Protein AF-A0A645HGH3-F1 (afdb_monomer_lite)

Foldseek 3Di:
DDDLVVLLVVLVCQCVFFDDLQAGFLAGPPDPQADQDQDDDPVSNVSNVNRQKGAQLNLLVSLQSQCVSVVVDPVSLVVSVVSLCSCVVVCVPLHHNAGAGIFGNDPPGHGDDHSHDDSNVVSSVCSCQCVNVVNDD

pLDDT: mean 97.37, std 2.51, range [78.56, 98.81]

Organism: NCBI:txid1076179

InterPro domains:
  IPR008928 Six-hairpin glycosidase superfamily [SSF48208] (2-137)
  IPR010401 Glycogen debranching enzyme [PTHR10569] (1-130)
  IPR012341 Six-hairpin glycosidase-like superfamily [G3DSA:1.50.10.10] (1-131)
  IPR032790 Glycogen debranching enzyme, C-terminal [PF06202] (1-126)

Secondary structure (DSSP, 8-state):
---HHHHHHHHHHHHHHHEETTEEESS-TTSTT------SSHHHHHHHTTTT-EETTHHHHHHHHHHHHTTT-HHHHHHHHHHHHGGGTGGGSSSTTS--SEE-SSTT--EES-SS-HHHHHHHHHIIIIIIS----

Structure (mmCIF, N/CA/C/O backbone):
data_AF-A0A645HGH3-F1
#
_entry.id   AF-A0A645HGH3-F1
#
loop_
_atom_site.group_PDB
_atom_site.id
_atom_site.type_symbol
_atom_site.label_atom_id
_atom_site.label_alt_id
_atom_site.label_comp_id
_atom_site.label_asym_id
_atom_site.label_entity_id
_atom_site.label_seq_id
_atom_site.pdbx_PDB_ins_code
_atom_site.Cartn_x
_atom_site.Cartn_y
_atom_site.Cartn_z
_atom_site.occupancy
_atom_site.B_iso_or_equiv
_atom_site.auth_seq_id
_atom_site.auth_comp_id
_atom_site.auth_asym_id
_atom_site.auth_atom_id
_atom_site.pdbx_PDB_model_num
ATOM 1 N N . MET A 1 1 ? 3.531 -1.937 23.672 1.00 82.00 1 MET A N 1
ATOM 2 C CA . MET A 1 1 ? 2.576 -1.372 22.693 1.00 82.00 1 MET A CA 1
ATOM 3 C C . MET A 1 1 ? 2.687 0.145 22.700 1.00 82.00 1 MET A C 1
ATOM 5 O O . MET A 1 1 ? 3.167 0.687 23.692 1.00 82.00 1 MET A O 1
ATOM 9 N N . LEU A 1 2 ? 2.332 0.796 21.590 1.00 94.50 2 LEU A N 1
ATOM 10 C CA . LEU A 1 2 ? 2.339 2.257 21.442 1.00 94.50 2 LEU A CA 1
ATOM 11 C C . LEU A 1 2 ? 1.124 2.876 22.157 1.00 94.50 2 LEU A C 1
ATOM 13 O O . LEU A 1 2 ? 0.177 2.162 22.481 1.00 94.50 2 LEU A O 1
ATOM 17 N N . SER A 1 3 ? 1.162 4.183 22.439 1.00 97.69 3 SER A N 1
ATOM 18 C CA . SER A 1 3 ? -0.033 4.887 22.926 1.00 97.69 3 SER A CA 1
ATOM 19 C C . SER A 1 3 ? -1.005 5.125 21.765 1.00 97.69 3 SER A C 1
ATOM 21 O O . SER A 1 3 ? -0.532 5.256 20.632 1.00 97.69 3 SER A O 1
ATOM 23 N N . PRO A 1 4 ? -2.324 5.217 22.010 1.00 96.94 4 PRO A N 1
ATOM 24 C CA . PRO A 1 4 ? -3.304 5.468 20.951 1.00 96.94 4 PRO A CA 1
ATOM 25 C C . PRO A 1 4 ? -2.968 6.693 20.091 1.00 96.94 4 PRO A C 1
ATOM 27 O O . PRO A 1 4 ? -3.079 6.646 18.872 1.00 96.94 4 PRO A O 1
ATOM 30 N N . GLU A 1 5 ? -2.455 7.763 20.701 1.00 97.75 5 GLU A N 1
ATOM 31 C CA . GLU A 1 5 ? -2.057 8.982 19.987 1.00 97.75 5 GLU A CA 1
ATOM 32 C C . GLU A 1 5 ? -0.902 8.720 19.014 1.00 97.75 5 GLU A C 1
ATOM 34 O O . GLU A 1 5 ? -0.891 9.249 17.905 1.00 97.75 5 GLU A O 1
ATOM 39 N N . LYS A 1 6 ? 0.067 7.884 19.412 1.00 98.25 6 LYS A N 1
ATOM 40 C CA . LYS A 1 6 ? 1.186 7.490 18.546 1.00 98.25 6 LYS A CA 1
ATOM 41 C C . LYS A 1 6 ? 0.743 6.535 17.445 1.00 98.25 6 LYS A C 1
ATOM 43 O O . LYS A 1 6 ? 1.256 6.645 16.340 1.00 98.25 6 LYS A O 1
ATOM 48 N N . GLU A 1 7 ? -0.169 5.607 17.737 1.00 98.00 7 GLU A N 1
ATOM 49 C CA . GLU A 1 7 ? -0.732 4.709 16.722 1.00 98.00 7 GLU A CA 1
ATOM 50 C C . GLU A 1 7 ? -1.437 5.512 15.625 1.00 98.00 7 GLU A C 1
ATOM 52 O O . GLU A 1 7 ? -1.098 5.351 14.454 1.00 98.00 7 GLU A O 1
ATOM 57 N N . ASN A 1 8 ? -2.323 6.435 16.011 1.00 98.00 8 ASN A N 1
ATOM 58 C CA . ASN A 1 8 ? -3.046 7.301 15.078 1.00 98.00 8 ASN A CA 1
ATOM 59 C C . ASN A 1 8 ? -2.080 8.149 14.242 1.00 98.00 8 ASN A C 1
ATOM 61 O O . ASN A 1 8 ? -2.097 8.069 13.021 1.00 98.00 8 ASN A O 1
ATOM 65 N N . ALA A 1 9 ? -1.153 8.866 14.889 1.00 98.50 9 ALA A N 1
ATOM 66 C CA . ALA A 1 9 ? -0.214 9.740 14.184 1.00 98.50 9 ALA A CA 1
ATOM 67 C C . ALA A 1 9 ? 0.672 8.996 13.166 1.00 98.50 9 ALA A C 1
ATOM 69 O O . ALA A 1 9 ? 1.035 9.557 12.133 1.00 98.50 9 ALA A O 1
ATOM 70 N N . ILE A 1 10 ? 1.041 7.742 13.450 1.00 98.50 10 ILE A N 1
ATOM 71 C CA . ILE A 1 10 ? 1.812 6.916 12.513 1.00 98.50 10 ILE A CA 1
ATOM 72 C C . ILE A 1 10 ? 0.943 6.504 11.327 1.00 98.50 10 ILE A C 1
ATOM 74 O O . ILE A 1 10 ? 1.383 6.646 10.189 1.00 98.50 10 ILE A O 1
ATOM 78 N N . VAL A 1 11 ? -0.269 6.003 11.577 1.00 98.62 11 VAL A N 1
ATOM 79 C CA . VAL A 1 11 ? -1.177 5.556 10.511 1.00 98.62 11 VAL A CA 1
ATOM 80 C C . VAL A 1 11 ? -1.552 6.715 9.589 1.00 98.62 11 VAL A C 1
ATOM 82 O O . VAL A 1 11 ? -1.443 6.557 8.376 1.00 98.62 11 VAL A O 1
ATOM 85 N N . ASP A 1 12 ? -1.872 7.886 10.142 1.00 98.50 12 ASP A N 1
ATOM 86 C CA . ASP A 1 12 ? -2.201 9.091 9.370 1.00 98.50 12 ASP A CA 1
ATOM 87 C C . ASP A 1 12 ? -1.038 9.506 8.457 1.00 98.50 12 ASP A C 1
ATOM 89 O O . ASP A 1 12 ? -1.228 9.909 7.305 1.00 98.50 12 ASP A O 1
ATOM 93 N N . ARG A 1 13 ? 0.204 9.378 8.946 1.00 98.38 13 ARG A N 1
ATOM 94 C CA . ARG A 1 13 ? 1.389 9.700 8.147 1.00 98.38 13 ARG A CA 1
ATOM 95 C C . ARG A 1 13 ? 1.645 8.667 7.055 1.00 98.38 13 ARG A C 1
ATOM 97 O O . ARG A 1 13 ? 2.019 9.049 5.951 1.00 98.38 13 ARG A O 1
ATOM 104 N N . VAL A 1 14 ? 1.438 7.381 7.340 1.00 98.69 14 VAL A N 1
ATOM 105 C CA . VAL A 1 14 ? 1.539 6.314 6.331 1.00 98.69 14 VAL A CA 1
ATOM 106 C C . VAL A 1 14 ? 0.494 6.515 5.236 1.00 98.69 14 VAL A C 1
ATOM 108 O O . VAL A 1 14 ? 0.836 6.425 4.059 1.00 98.69 14 VAL A O 1
ATOM 111 N N . GLU A 1 15 ? -0.744 6.839 5.609 1.00 98.56 15 GLU A N 1
ATOM 112 C CA . GLU A 1 15 ? -1.804 7.164 4.657 1.00 98.56 15 GLU A CA 1
ATOM 113 C C . GLU A 1 15 ? -1.406 8.353 3.775 1.00 98.56 15 GLU A C 1
ATOM 115 O O . GLU A 1 15 ? -1.442 8.259 2.552 1.00 98.56 15 GLU A O 1
ATOM 120 N N . THR A 1 16 ? -0.963 9.449 4.390 1.00 98.25 16 THR A N 1
ATOM 121 C CA . THR A 1 16 ? -0.645 10.690 3.670 1.00 98.25 16 THR A CA 1
ATOM 122 C C . THR A 1 16 ? 0.553 10.534 2.729 1.00 98.25 16 THR A C 1
ATOM 124 O O . THR A 1 16 ? 0.524 11.015 1.596 1.00 98.25 16 THR A O 1
ATOM 127 N N . ASP A 1 17 ? 1.621 9.878 3.182 1.00 98.25 17 ASP A N 1
ATOM 128 C CA . ASP A 1 17 ? 2.901 9.884 2.467 1.00 98.25 17 ASP A CA 1
ATOM 129 C C . ASP A 1 17 ? 3.071 8.687 1.529 1.00 98.25 17 ASP A C 1
ATOM 131 O O . ASP A 1 17 ? 3.717 8.784 0.477 1.00 98.25 17 ASP A O 1
ATOM 135 N N . LEU A 1 18 ? 2.566 7.523 1.940 1.00 98.75 18 LEU A N 1
ATOM 136 C CA . LEU A 1 18 ? 2.948 6.246 1.344 1.00 98.75 18 LEU A CA 1
ATOM 137 C C . LEU A 1 18 ? 1.806 5.589 0.584 1.00 98.75 18 LEU A C 1
ATOM 139 O O . LEU A 1 18 ? 2.092 4.850 -0.357 1.00 98.75 18 LEU A O 1
ATOM 143 N N . LEU A 1 19 ? 0.548 5.845 0.943 1.00 98.69 19 LEU A N 1
ATOM 144 C CA . LEU A 1 19 ? -0.580 5.171 0.314 1.00 98.69 19 LEU A CA 1
ATOM 145 C C . LEU A 1 19 ? -0.689 5.505 -1.181 1.00 98.69 19 LEU A C 1
ATOM 147 O O . LEU A 1 19 ? -0.465 6.631 -1.643 1.00 98.69 19 LEU A O 1
ATOM 151 N N . THR A 1 20 ? -1.016 4.468 -1.943 1.00 98.50 20 THR A N 1
ATOM 152 C CA . THR A 1 20 ? -1.332 4.486 -3.372 1.00 98.50 20 THR A CA 1
ATOM 153 C C . THR A 1 20 ? -2.525 3.557 -3.621 1.00 98.50 20 THR A C 1
ATOM 155 O O . THR A 1 20 ? -2.852 2.766 -2.732 1.00 98.50 20 THR A O 1
ATOM 158 N N . PRO A 1 21 ? -3.138 3.578 -4.819 1.00 97.56 21 PRO A N 1
ATOM 159 C CA . PRO A 1 21 ? -4.240 2.670 -5.140 1.00 97.56 21 PRO A CA 1
ATOM 160 C C . PRO A 1 21 ? -3.903 1.175 -5.006 1.00 97.56 21 PRO A C 1
ATOM 162 O O . PRO A 1 21 ? -4.785 0.391 -4.687 1.00 97.56 21 PRO A O 1
ATOM 165 N N . PHE A 1 22 ? -2.637 0.776 -5.198 1.00 97.94 22 PHE A N 1
ATOM 166 C CA . PHE A 1 22 ? -2.234 -0.640 -5.245 1.00 97.94 22 PHE A CA 1
ATOM 167 C C . PHE A 1 22 ? -1.300 -1.071 -4.108 1.00 97.94 22 PHE A C 1
ATOM 169 O O . PHE A 1 22 ? -0.703 -2.144 -4.171 1.00 97.94 22 PHE A O 1
ATOM 176 N N . GLY A 1 23 ? -1.126 -0.256 -3.067 1.00 98.31 23 GLY A N 1
ATOM 177 C CA . GLY A 1 23 ? -0.216 -0.582 -1.969 1.00 98.31 23 GLY A CA 1
ATOM 178 C C . GLY A 1 23 ? 0.417 0.635 -1.308 1.00 98.31 23 GLY A C 1
ATOM 179 O O . GLY A 1 23 ? 0.034 1.780 -1.558 1.00 98.31 23 GLY A O 1
ATOM 180 N N . LEU A 1 24 ? 1.451 0.388 -0.503 1.00 98.81 24 LEU A N 1
ATOM 181 C CA . LEU A 1 24 ? 2.273 1.447 0.083 1.00 98.81 24 LEU A CA 1
ATOM 182 C C . LEU A 1 24 ? 3.588 1.612 -0.679 1.00 98.81 24 LEU A C 1
ATOM 184 O O . LEU A 1 24 ? 4.264 0.624 -0.977 1.00 98.81 24 LEU A O 1
ATOM 188 N N . ARG A 1 25 ? 3.994 2.862 -0.923 1.00 98.81 25 ARG A N 1
ATOM 189 C CA . ARG A 1 25 ? 5.367 3.203 -1.311 1.00 98.81 25 ARG A CA 1
ATOM 190 C C . ARG A 1 25 ? 6.328 2.747 -0.226 1.00 98.81 25 ARG A C 1
ATOM 192 O O . ARG A 1 25 ? 6.091 2.941 0.963 1.00 98.81 25 ARG A O 1
ATOM 199 N N . THR A 1 26 ? 7.465 2.224 -0.654 1.00 98.56 26 THR A N 1
ATOM 200 C CA . THR A 1 26 ? 8.566 1.851 0.247 1.00 98.56 26 THR A CA 1
ATOM 201 C C . THR A 1 26 ? 9.326 3.047 0.813 1.00 98.56 26 THR A C 1
ATOM 203 O O . THR A 1 26 ? 10.019 2.908 1.817 1.00 98.56 26 THR A O 1
ATOM 206 N N . LEU A 1 27 ? 9.181 4.226 0.202 1.00 98.56 27 LEU A N 1
ATOM 207 C CA . LEU A 1 27 ? 9.809 5.467 0.643 1.00 98.56 27 LEU A CA 1
ATOM 208 C C . LEU A 1 27 ? 8.924 6.668 0.285 1.00 98.56 27 LEU A C 1
ATOM 210 O O . LEU A 1 27 ? 8.311 6.691 -0.783 1.00 98.56 27 LEU A O 1
ATOM 214 N N . SER A 1 28 ? 8.878 7.668 1.169 1.00 98.19 28 SER A N 1
ATOM 215 C CA . SER A 1 28 ? 8.132 8.910 0.933 1.00 98.19 28 SER A CA 1
ATOM 216 C C . SER A 1 28 ? 8.719 9.703 -0.237 1.00 98.19 28 SER A C 1
ATOM 218 O O . SER A 1 28 ? 9.940 9.763 -0.404 1.00 98.19 28 SER A O 1
ATOM 220 N N . LYS A 1 29 ? 7.842 10.363 -1.005 1.00 97.50 29 LYS A N 1
ATOM 221 C CA . LYS A 1 29 ? 8.223 11.241 -2.124 1.00 97.50 29 LYS A CA 1
ATOM 222 C C . LYS A 1 29 ? 9.083 12.428 -1.696 1.00 97.50 29 LYS A C 1
ATOM 224 O O . LYS A 1 29 ? 9.854 12.939 -2.501 1.00 97.50 29 LYS A O 1
ATOM 229 N N . ASP A 1 30 ? 8.975 12.835 -0.435 1.00 97.31 30 ASP A N 1
ATOM 230 C CA . ASP A 1 30 ? 9.739 13.954 0.120 1.00 97.31 30 ASP A CA 1
ATOM 231 C C . ASP A 1 30 ? 11.216 13.590 0.361 1.00 97.31 30 ASP A C 1
ATOM 233 O O . ASP A 1 30 ? 12.054 14.462 0.602 1.00 97.31 30 ASP A O 1
ATOM 237 N N . HIS A 1 31 ? 11.565 12.300 0.314 1.00 98.25 31 HIS A N 1
ATOM 238 C CA . HIS A 1 31 ? 12.928 11.846 0.547 1.00 98.25 31 H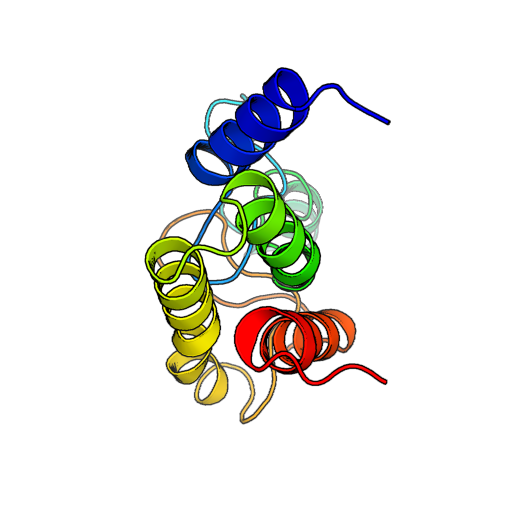IS A CA 1
ATOM 239 C C . HIS A 1 31 ? 13.788 11.963 -0.719 1.00 98.25 31 HIS A C 1
ATOM 241 O O . HIS A 1 31 ? 13.413 11.499 -1.791 1.00 98.25 31 HIS A O 1
ATOM 247 N N . PHE A 1 32 ? 15.011 12.489 -0.592 1.00 97.75 32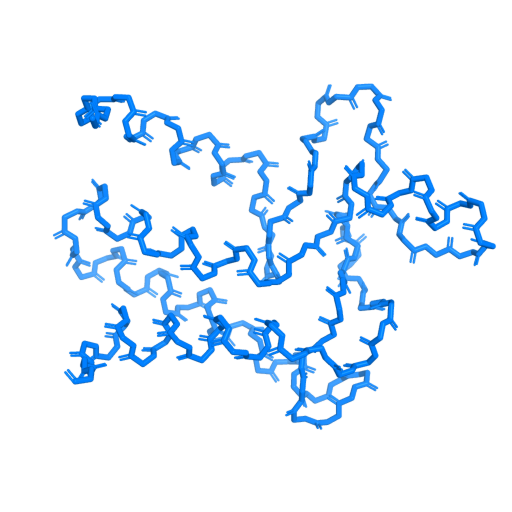 PHE A N 1
ATOM 248 C CA . PHE A 1 32 ? 15.910 12.728 -1.736 1.00 97.75 32 PHE A CA 1
ATOM 249 C C . PHE A 1 32 ? 16.320 11.459 -2.510 1.00 97.75 32 PHE A C 1
ATOM 251 O O . PHE A 1 32 ? 16.726 11.539 -3.668 1.00 97.75 32 PHE A O 1
ATOM 258 N N . LEU A 1 33 ? 16.232 10.289 -1.870 1.00 97.75 33 LEU A N 1
ATOM 259 C CA . LEU A 1 33 ? 16.481 8.986 -2.502 1.00 97.75 33 LEU A CA 1
ATOM 260 C C . LEU A 1 33 ? 15.248 8.378 -3.181 1.00 97.75 33 LEU A C 1
ATOM 262 O O . LEU A 1 33 ? 15.361 7.274 -3.702 1.00 97.75 33 LEU A O 1
ATOM 266 N N . TYR A 1 34 ? 14.101 9.060 -3.192 1.00 98.56 34 TYR A N 1
ATOM 267 C CA . TYR A 1 34 ? 12.885 8.538 -3.804 1.00 98.56 34 TYR A CA 1
ATOM 268 C C . TYR A 1 34 ? 13.067 8.213 -5.298 1.00 98.56 34 TYR A C 1
ATOM 270 O O . TYR A 1 34 ? 13.628 8.991 -6.077 1.00 98.56 34 TYR A O 1
ATOM 278 N N . LYS A 1 35 ? 12.571 7.037 -5.687 1.00 98.12 35 LYS A N 1
ATOM 279 C CA . LYS A 1 35 ? 12.543 6.453 -7.029 1.00 98.12 35 LYS A CA 1
ATOM 280 C C . LYS A 1 35 ? 11.156 5.853 -7.258 1.00 98.12 35 LYS A C 1
ATOM 282 O O . LYS A 1 35 ? 10.903 4.700 -6.921 1.00 98.12 35 LYS A O 1
ATOM 287 N N . GLY A 1 36 ? 10.253 6.653 -7.818 1.00 97.00 36 GLY A N 1
ATOM 288 C CA . GLY A 1 36 ? 8.858 6.266 -8.040 1.00 97.00 36 GLY A CA 1
ATOM 289 C C . GLY A 1 36 ? 8.594 5.407 -9.276 1.00 97.00 36 GLY A C 1
ATOM 290 O O . GLY A 1 36 ? 7.436 5.114 -9.542 1.00 97.00 36 GLY A O 1
ATOM 291 N N . GLN A 1 37 ? 9.623 5.029 -10.034 1.00 97.38 37 GLN A N 1
ATOM 292 C CA . GLN A 1 37 ? 9.498 4.292 -11.293 1.00 97.38 37 GLN A CA 1
ATOM 293 C C . GLN A 1 37 ? 10.349 3.018 -11.236 1.00 97.38 37 GLN A C 1
ATOM 295 O O . GLN A 1 37 ? 11.565 3.091 -11.035 1.00 97.38 37 GLN A O 1
ATOM 300 N N . TYR A 1 38 ? 9.719 1.862 -11.424 1.00 97.12 38 TYR A N 1
ATOM 301 C CA . TYR A 1 38 ? 10.325 0.535 -11.451 1.00 97.12 38 TYR A CA 1
ATOM 302 C C . TYR A 1 38 ? 10.342 -0.000 -12.893 1.00 97.12 38 TYR A C 1
ATOM 304 O O . TYR A 1 38 ? 9.599 -0.899 -13.278 1.00 97.12 38 TYR A O 1
ATOM 312 N N . HIS A 1 39 ? 11.221 0.546 -13.733 1.00 93.69 39 HIS A N 1
ATOM 313 C CA . HIS A 1 39 ? 11.372 0.096 -15.119 1.00 93.69 39 HIS A CA 1
ATOM 314 C C . HIS A 1 39 ? 12.813 0.263 -15.622 1.00 93.69 39 HIS A C 1
ATOM 316 O O . HIS A 1 39 ? 13.674 0.819 -14.943 1.00 93.69 39 HIS A O 1
ATOM 322 N N . GLY A 1 40 ? 13.084 -0.195 -16.847 1.00 93.94 40 GLY A N 1
ATOM 323 C CA . GLY A 1 40 ? 14.407 -0.090 -17.469 1.00 93.94 40 GLY A CA 1
ATOM 324 C C . GLY A 1 40 ? 15.303 -1.286 -17.156 1.00 93.94 40 GLY A C 1
ATOM 325 O O . GLY A 1 40 ? 14.831 -2.422 -17.134 1.00 93.94 40 GLY A O 1
ATOM 326 N N . ASP A 1 41 ? 16.599 -1.042 -16.971 1.00 96.19 41 ASP A N 1
ATOM 327 C CA . ASP A 1 41 ? 17.597 -2.086 -16.718 1.00 96.19 41 ASP A CA 1
ATOM 328 C C . ASP A 1 41 ? 17.581 -2.608 -15.269 1.00 96.19 41 ASP A C 1
ATOM 330 O O . ASP A 1 41 ? 16.846 -2.122 -14.409 1.00 96.19 41 ASP A O 1
ATOM 334 N N . ALA A 1 42 ? 18.374 -3.652 -15.004 1.00 95.75 42 ALA A N 1
ATOM 335 C CA . ALA A 1 42 ? 18.445 -4.272 -13.682 1.00 95.75 42 ALA A CA 1
ATOM 336 C C . ALA A 1 42 ? 18.898 -3.281 -12.600 1.00 95.75 42 ALA A C 1
ATOM 338 O O . ALA A 1 42 ? 18.279 -3.211 -11.548 1.00 95.75 42 ALA A O 1
ATOM 339 N N . LEU A 1 43 ? 19.917 -2.462 -12.880 1.00 96.81 43 LEU A N 1
ATOM 340 C CA . LEU A 1 43 ? 20.459 -1.515 -11.906 1.00 96.81 43 LEU A CA 1
ATOM 341 C C . LEU A 1 43 ? 19.422 -0.460 -11.497 1.00 96.81 43 LEU A C 1
ATOM 343 O O . LEU A 1 43 ? 19.292 -0.133 -10.316 1.00 96.81 43 LEU A O 1
ATOM 347 N N . THR A 1 44 ? 18.675 0.064 -12.467 1.00 95.56 44 THR A N 1
ATOM 348 C CA . THR A 1 44 ? 17.623 1.061 -12.244 1.00 95.56 44 THR A CA 1
ATOM 349 C C . THR A 1 44 ? 16.505 0.474 -11.391 1.00 95.56 44 THR A C 1
ATOM 351 O O . THR A 1 44 ? 16.107 1.078 -10.393 1.00 95.56 44 THR A O 1
ATOM 354 N N . ARG A 1 45 ? 16.052 -0.738 -11.734 1.00 96.69 45 ARG A N 1
ATOM 355 C CA . ARG A 1 45 ? 15.015 -1.459 -10.989 1.00 96.69 45 ARG A CA 1
ATOM 356 C C . ARG A 1 45 ? 15.456 -1.802 -9.570 1.00 96.69 45 ARG A C 1
ATOM 358 O O . ARG A 1 45 ? 14.728 -1.496 -8.630 1.00 96.69 45 ARG A O 1
ATOM 365 N N . ASP A 1 46 ? 16.657 -2.345 -9.397 1.00 96.75 46 ASP A N 1
ATOM 366 C CA . ASP A 1 46 ? 17.211 -2.696 -8.084 1.00 96.75 46 ASP A CA 1
ATOM 367 C C . ASP A 1 46 ? 17.343 -1.460 -7.186 1.00 96.75 46 ASP A C 1
ATOM 369 O O . ASP A 1 46 ? 17.016 -1.501 -6.000 1.00 96.75 46 ASP A O 1
ATOM 373 N N . THR A 1 47 ? 17.746 -0.323 -7.760 1.00 96.38 47 THR A N 1
ATOM 374 C CA . THR A 1 47 ? 17.832 0.946 -7.026 1.00 96.38 47 THR A CA 1
ATOM 375 C C . THR A 1 47 ? 16.455 1.435 -6.571 1.00 96.38 47 THR A C 1
ATOM 377 O O . THR A 1 47 ? 16.339 1.996 -5.481 1.00 96.38 47 THR A O 1
ATOM 380 N N . ALA A 1 48 ? 15.407 1.232 -7.374 1.00 97.69 48 ALA A N 1
ATOM 381 C CA . ALA A 1 48 ? 14.045 1.655 -7.052 1.00 97.69 48 ALA A CA 1
ATOM 382 C C . ALA A 1 48 ? 13.291 0.688 -6.122 1.00 97.69 48 ALA A C 1
ATOM 384 O O . ALA A 1 48 ? 12.358 1.114 -5.436 1.00 97.69 48 ALA A O 1
ATOM 385 N N . TYR A 1 49 ? 13.693 -0.586 -6.073 1.00 97.88 49 TYR A N 1
ATOM 386 C CA . TYR A 1 49 ? 12.931 -1.713 -5.513 1.00 97.88 49 TYR A CA 1
ATOM 387 C C . TYR A 1 49 ? 12.384 -1.492 -4.092 1.00 97.88 49 TYR A C 1
ATOM 389 O O . TYR A 1 49 ? 11.265 -1.899 -3.771 1.00 97.88 49 TYR A O 1
ATOM 397 N N . HIS A 1 50 ? 13.153 -0.778 -3.265 1.00 98.19 50 HIS A N 1
ATOM 398 C CA . HIS A 1 50 ? 12.771 -0.380 -1.905 1.00 98.19 50 HIS A CA 1
ATOM 399 C C . HIS A 1 50 ? 12.950 1.120 -1.629 1.00 98.19 50 HIS A C 1
ATOM 401 O O . HIS A 1 50 ? 13.000 1.534 -0.475 1.00 98.19 50 HIS A O 1
ATOM 407 N N . ASN A 1 51 ? 13.059 1.942 -2.674 1.00 98.38 51 ASN A N 1
ATOM 408 C CA . ASN A 1 51 ? 13.257 3.388 -2.552 1.00 98.38 51 ASN A CA 1
ATOM 409 C C . ASN A 1 51 ? 12.115 4.193 -3.180 1.00 98.38 51 ASN A C 1
ATOM 411 O O . ASN A 1 51 ? 12.329 5.319 -3.600 1.00 98.38 51 ASN A O 1
ATOM 415 N N . GLY A 1 52 ? 10.898 3.660 -3.253 1.00 98.00 52 GLY A N 1
ATOM 416 C CA . GLY A 1 52 ? 9.741 4.394 -3.783 1.00 98.00 52 GLY A CA 1
ATOM 417 C C . GLY A 1 52 ? 8.739 3.523 -4.527 1.00 98.00 52 GLY A C 1
ATOM 418 O O . GLY A 1 52 ? 7.567 3.882 -4.599 1.00 98.00 52 GLY A O 1
ATOM 419 N N . THR A 1 53 ? 9.179 2.351 -4.985 1.00 98.56 53 THR A N 1
ATOM 420 C CA . THR A 1 53 ? 8.313 1.292 -5.518 1.00 98.56 53 THR A CA 1
ATOM 421 C C . THR A 1 53 ? 7.232 0.905 -4.504 1.00 98.56 53 THR A C 1
ATOM 423 O O . THR A 1 53 ? 7.485 0.879 -3.291 1.00 98.56 53 THR A O 1
ATOM 426 N N . VAL A 1 54 ? 6.033 0.608 -4.999 1.00 98.75 54 VAL A N 1
ATOM 427 C CA . VAL A 1 54 ? 4.861 0.207 -4.214 1.00 98.75 54 VAL A CA 1
ATOM 428 C C . VAL A 1 54 ? 4.830 -1.299 -4.031 1.00 98.75 54 VAL A C 1
ATOM 430 O O . VAL A 1 54 ? 5.006 -2.046 -4.991 1.00 98.75 54 VAL A O 1
ATOM 433 N N . TRP A 1 55 ? 4.526 -1.735 -2.812 1.00 98.75 55 TRP A N 1
ATOM 434 C CA . TRP A 1 55 ? 4.294 -3.140 -2.490 1.00 98.75 55 TRP A CA 1
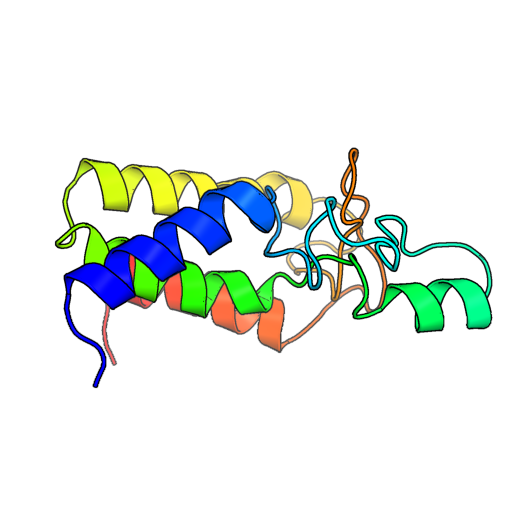ATOM 435 C C . TRP A 1 55 ? 2.834 -3.369 -2.058 1.00 98.75 55 TRP A C 1
ATOM 437 O O . TRP A 1 55 ? 2.417 -2.808 -1.038 1.00 98.75 55 TRP A O 1
ATOM 447 N N . PRO A 1 56 ? 2.064 -4.214 -2.771 1.00 98.62 56 PRO A N 1
ATOM 448 C CA . PRO A 1 56 ? 0.661 -4.482 -2.442 1.00 98.62 56 PRO A CA 1
ATOM 449 C C . PRO A 1 56 ? 0.454 -5.210 -1.121 1.00 98.62 56 PRO A C 1
ATOM 451 O O . PRO A 1 56 ? -0.469 -4.890 -0.382 1.00 98.62 56 PRO A O 1
ATOM 454 N N . TRP A 1 57 ? 1.317 -6.169 -0.778 1.00 98.75 57 TRP A N 1
ATOM 455 C CA . TRP A 1 57 ? 1.126 -6.961 0.442 1.00 98.75 57 TRP A CA 1
ATOM 456 C C . TRP A 1 57 ? 1.163 -6.106 1.723 1.00 98.75 57 TRP A C 1
ATOM 458 O O . TRP A 1 57 ? 0.515 -6.442 2.712 1.00 98.75 57 TRP A O 1
ATOM 468 N N . LEU A 1 58 ? 1.855 -4.957 1.703 1.00 98.69 58 LEU A N 1
ATOM 469 C CA . LEU A 1 58 ? 1.885 -4.016 2.830 1.00 98.69 58 LEU A CA 1
ATOM 470 C C . LEU A 1 58 ? 0.501 -3.438 3.155 1.00 98.69 58 LEU A C 1
ATOM 472 O O . LEU A 1 58 ? 0.253 -3.029 4.293 1.00 98.69 58 LEU A O 1
ATOM 476 N N . LEU A 1 59 ? -0.406 -3.425 2.175 1.00 98.31 59 LEU A N 1
A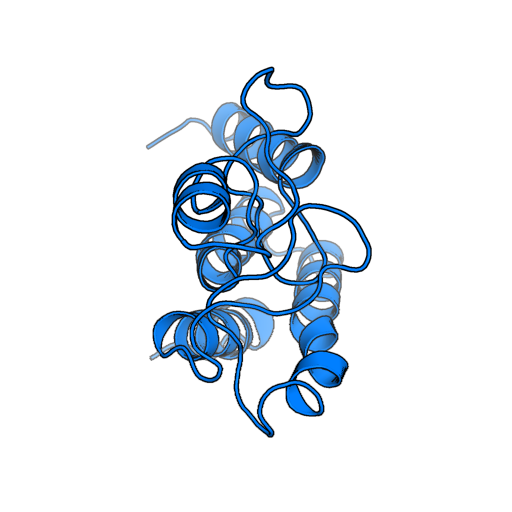TOM 477 C CA . LEU A 1 59 ? -1.757 -2.912 2.341 1.00 98.31 59 LEU A CA 1
ATOM 478 C C . LEU A 1 59 ? -2.549 -3.732 3.364 1.00 98.31 59 LEU A C 1
ATOM 480 O O . LEU A 1 59 ? -3.346 -3.161 4.099 1.00 98.31 59 LEU A O 1
ATOM 484 N N . GLY A 1 60 ? -2.285 -5.036 3.496 1.00 98.44 60 GLY A N 1
ATOM 485 C CA . GLY A 1 60 ? -2.990 -5.865 4.471 1.00 98.44 60 GLY A CA 1
ATOM 486 C C . GLY A 1 60 ? -2.732 -5.430 5.917 1.00 98.44 60 GLY A C 1
ATOM 487 O O . GLY A 1 60 ? -3.668 -5.302 6.714 1.00 98.44 60 GLY A O 1
ATOM 488 N N . ALA A 1 61 ? -1.474 -5.139 6.257 1.00 98.31 61 ALA A N 1
ATOM 489 C CA . ALA A 1 61 ? -1.118 -4.602 7.569 1.00 98.31 61 ALA A CA 1
ATOM 490 C C . ALA A 1 61 ? -1.659 -3.176 7.767 1.00 98.31 61 ALA A C 1
ATOM 492 O O . ALA A 1 61 ? -2.131 -2.845 8.858 1.00 98.31 61 ALA A O 1
ATOM 493 N N . PHE A 1 62 ? -1.623 -2.352 6.716 1.00 98.75 62 PHE A N 1
ATOM 494 C CA . PHE A 1 62 ? -2.157 -0.992 6.745 1.00 98.75 62 PHE A CA 1
ATOM 495 C C . PHE A 1 62 ? -3.664 -0.967 7.008 1.00 98.75 62 PHE A C 1
ATOM 497 O O . PHE A 1 62 ? -4.086 -0.276 7.927 1.00 98.75 62 PHE A O 1
ATOM 504 N N . VAL A 1 63 ? -4.45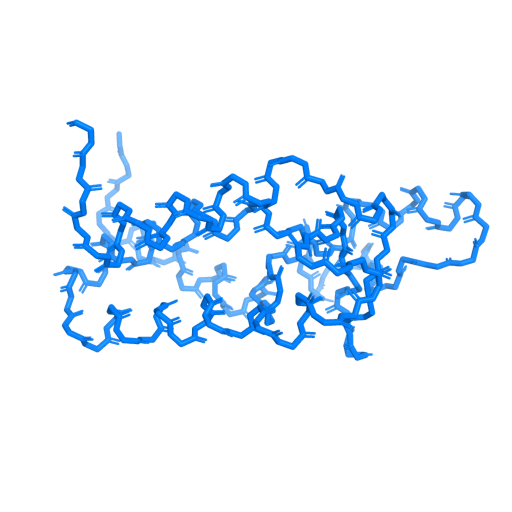8 -1.768 6.291 1.00 98.75 63 VAL A N 1
ATOM 505 C CA . VAL A 1 63 ? -5.916 -1.867 6.477 1.00 98.75 63 VAL A CA 1
ATOM 506 C C . VAL A 1 63 ? -6.255 -2.229 7.922 1.00 98.75 63 VAL A C 1
ATOM 508 O O . VAL A 1 63 ? -7.039 -1.536 8.570 1.00 98.75 63 VAL A O 1
ATOM 511 N N . LYS A 1 64 ? -5.609 -3.261 8.476 1.00 98.38 64 LYS A N 1
ATOM 512 C CA . LYS A 1 64 ? -5.816 -3.674 9.873 1.00 98.38 64 LYS A CA 1
ATOM 513 C C . LYS A 1 64 ? -5.461 -2.557 10.863 1.00 98.38 64 LYS A C 1
ATOM 515 O O . LYS A 1 64 ? -6.202 -2.320 11.819 1.00 98.38 64 LYS A O 1
ATOM 520 N N . ALA A 1 65 ? -4.344 -1.861 10.645 1.00 98.50 65 ALA A N 1
ATOM 521 C CA . ALA A 1 65 ? -3.931 -0.742 11.490 1.00 98.50 65 ALA A CA 1
ATOM 522 C C . ALA A 1 65 ? -4.906 0.443 11.389 1.00 98.50 65 ALA A C 1
ATOM 524 O O . ALA A 1 65 ? -5.312 0.976 12.420 1.00 98.50 65 ALA A O 1
ATOM 525 N N . TYR A 1 66 ? -5.329 0.791 10.174 1.00 98.81 66 TYR A N 1
ATOM 526 C CA . TYR A 1 66 ? -6.264 1.874 9.888 1.00 98.81 66 TYR A CA 1
ATOM 527 C C . TYR A 1 66 ? -7.623 1.648 10.543 1.00 98.81 66 TYR A C 1
ATOM 529 O O . TYR A 1 66 ? -8.152 2.528 11.222 1.00 98.81 66 TYR A O 1
ATOM 537 N N . LEU A 1 67 ? -8.179 0.445 10.415 1.00 98.56 67 LEU A N 1
ATOM 538 C CA . LEU A 1 67 ? -9.455 0.114 11.042 1.00 98.56 67 LEU A CA 1
ATOM 539 C C . LEU A 1 67 ? -9.363 0.166 12.566 1.00 98.56 67 LEU A C 1
ATOM 541 O O . LEU A 1 67 ? -10.265 0.702 13.211 1.00 98.56 67 LEU A O 1
ATOM 545 N N . LYS A 1 68 ? -8.259 -0.319 13.147 1.00 97.81 68 LYS A N 1
ATOM 546 C CA . LYS A 1 68 ? -8.023 -0.249 14.592 1.00 97.81 68 LYS A CA 1
ATOM 547 C C . LYS A 1 68 ? -7.985 1.197 15.096 1.00 97.81 68 LYS A C 1
ATOM 549 O O . LYS A 1 68 ? -8.666 1.495 16.076 1.00 97.81 68 LYS A O 1
ATOM 554 N N . THR A 1 69 ? -7.219 2.081 14.455 1.00 98.19 69 THR A N 1
ATOM 555 C CA . THR A 1 69 ? -7.090 3.493 14.871 1.00 98.19 69 THR A CA 1
ATOM 556 C C . THR A 1 69 ? -8.393 4.275 14.699 1.00 98.19 69 THR A C 1
ATOM 558 O O . THR A 1 69 ? -8.691 5.172 15.485 1.00 98.19 69 THR A O 1
ATOM 561 N N . HIS A 1 70 ? -9.230 3.862 13.746 1.00 97.88 70 HIS A N 1
ATOM 562 C CA . HIS A 1 70 ? -10.544 4.449 13.475 1.00 97.88 70 HIS A CA 1
ATOM 563 C C . HIS A 1 70 ? -11.708 3.693 14.137 1.00 97.88 70 HIS A C 1
ATOM 565 O O . HIS A 1 70 ? -12.864 3.844 13.734 1.00 97.88 70 HIS A O 1
ATOM 571 N N . ASN A 1 71 ? -11.424 2.881 15.162 1.00 97.12 71 ASN A N 1
ATOM 572 C CA . ASN A 1 71 ? -12.413 2.148 15.962 1.00 97.12 71 ASN A CA 1
ATOM 573 C C . ASN A 1 71 ? -13.400 1.301 15.139 1.00 97.12 71 ASN A C 1
ATOM 575 O O . ASN A 1 71 ? -14.547 1.133 15.548 1.00 97.12 71 ASN A O 1
ATOM 579 N N . TYR A 1 72 ? -12.973 0.782 13.985 1.00 97.38 72 TYR A N 1
ATOM 580 C CA . TYR A 1 72 ? -13.811 -0.010 13.079 1.00 97.38 72 TYR A CA 1
ATOM 581 C C . TYR A 1 72 ? -15.138 0.687 12.739 1.00 97.38 72 TYR A C 1
ATOM 583 O O . TYR A 1 72 ? -16.189 0.054 12.641 1.00 97.38 72 TYR A O 1
ATOM 591 N N . SER A 1 73 ? -15.111 2.016 12.600 1.00 98.25 73 SER A N 1
ATOM 592 C CA . SER A 1 73 ? -16.286 2.775 12.178 1.00 98.25 73 SER A CA 1
ATOM 593 C C . SER A 1 73 ? -16.792 2.294 10.811 1.00 98.25 73 SER A C 1
ATOM 595 O O . SER A 1 73 ? -16.028 1.785 9.986 1.00 98.25 73 SER A O 1
ATOM 597 N N . SER A 1 74 ? -18.081 2.490 10.532 1.00 97.88 74 SER A N 1
ATOM 598 C CA . SER A 1 74 ? -18.638 2.173 9.211 1.00 97.88 74 SER A CA 1
ATOM 599 C C . SER A 1 74 ? -17.926 2.941 8.094 1.00 97.88 74 SER A C 1
ATOM 601 O O . SER A 1 74 ? -17.645 2.366 7.050 1.00 97.88 74 SER A O 1
ATOM 603 N N . GLY A 1 75 ? -17.568 4.207 8.338 1.00 98.50 75 GLY A N 1
ATOM 604 C CA . GLY A 1 75 ? -16.830 5.033 7.381 1.00 98.50 75 GLY A CA 1
ATOM 605 C C . GLY A 1 75 ? -15.424 4.507 7.086 1.00 98.50 75 GLY A C 1
ATOM 606 O O . GLY A 1 75 ? -15.050 4.403 5.923 1.00 98.50 75 GLY A O 1
ATOM 607 N N . SER A 1 76 ? -14.660 4.119 8.113 1.00 98.25 76 SER A N 1
ATOM 608 C CA . SER A 1 76 ? -13.318 3.555 7.910 1.00 98.25 76 SER A CA 1
ATOM 609 C C . SER A 1 76 ? -13.358 2.182 7.242 1.00 98.25 76 SER A C 1
ATOM 611 O O . SER A 1 76 ? -12.499 1.883 6.416 1.00 98.25 76 SER A O 1
ATOM 613 N N . THR A 1 77 ? -14.371 1.371 7.556 1.00 98.44 77 THR A N 1
ATOM 614 C CA . THR A 1 77 ? -14.590 0.067 6.913 1.00 98.44 77 THR A CA 1
ATOM 615 C C . THR A 1 77 ? -14.919 0.233 5.434 1.00 98.44 77 THR A C 1
ATOM 617 O O . THR A 1 77 ? -14.290 -0.412 4.602 1.00 98.44 77 THR A O 1
ATOM 620 N N . GLU A 1 78 ? -15.840 1.135 5.089 1.00 98.62 78 GLU A N 1
ATOM 621 C CA . GLU A 1 78 ? -16.215 1.392 3.694 1.00 98.62 78 GLU A CA 1
ATOM 622 C C . GLU A 1 78 ? -15.049 1.972 2.882 1.00 98.62 78 GLU A C 1
ATOM 624 O O . GLU A 1 78 ? -14.815 1.569 1.743 1.00 98.62 78 GLU A O 1
ATOM 629 N N . TYR A 1 79 ? -14.266 2.871 3.483 1.00 98.50 79 TYR A N 1
ATOM 630 C CA . TYR A 1 79 ? -13.088 3.444 2.838 1.00 98.50 79 TYR A CA 1
ATOM 631 C C . TYR A 1 79 ? -12.014 2.387 2.540 1.00 98.50 79 TYR A C 1
ATOM 633 O O . TYR A 1 79 ? -11.531 2.302 1.411 1.00 98.50 79 TYR A O 1
ATOM 641 N N . MET A 1 80 ? -11.682 1.525 3.510 1.00 98.62 80 MET A N 1
ATOM 642 C CA . MET A 1 80 ? -10.726 0.432 3.288 1.00 98.62 80 MET A CA 1
ATOM 643 C C . MET A 1 80 ? -11.265 -0.633 2.330 1.00 98.62 80 MET A C 1
ATOM 645 O O . MET A 1 80 ? -10.499 -1.191 1.548 1.00 98.62 80 MET A O 1
ATOM 649 N N . LYS A 1 81 ? -12.574 -0.893 2.342 1.00 98.62 81 LYS A N 1
ATOM 650 C CA . LYS A 1 81 ? -13.219 -1.771 1.364 1.00 98.62 81 LYS A CA 1
ATOM 651 C C . LYS A 1 81 ? -13.054 -1.227 -0.057 1.00 98.62 81 LYS A C 1
ATOM 653 O O . LYS A 1 81 ? -12.574 -1.956 -0.916 1.00 98.62 81 LYS A O 1
ATOM 658 N N . SER A 1 82 ? -13.358 0.055 -0.265 1.00 98.38 82 SER A N 1
ATOM 659 C CA . SER A 1 82 ? -13.215 0.726 -1.565 1.00 98.38 82 SER A CA 1
ATOM 660 C C . SER A 1 82 ? -11.771 0.680 -2.076 1.00 98.38 82 SER A C 1
ATOM 662 O O . SER A 1 82 ? -11.533 0.474 -3.262 1.00 98.38 82 SER A O 1
ATOM 664 N N . LEU A 1 83 ? -10.794 0.838 -1.176 1.00 98.19 83 LEU A N 1
ATOM 665 C CA . LEU A 1 83 ? -9.374 0.706 -1.505 1.00 98.19 83 LEU A CA 1
ATOM 666 C C . LEU A 1 83 ? -9.026 -0.710 -2.002 1.00 98.19 83 LEU A C 1
ATOM 668 O O . LEU A 1 83 ? -8.303 -0.847 -2.983 1.00 98.19 83 LEU A O 1
ATOM 672 N N . LEU A 1 84 ? -9.531 -1.758 -1.343 1.00 98.25 84 LEU A N 1
ATOM 673 C CA . LEU A 1 84 ? -9.269 -3.150 -1.730 1.00 98.25 84 LEU A CA 1
ATOM 674 C C . LEU A 1 84 ? -10.001 -3.552 -3.020 1.00 98.25 84 LEU A C 1
ATOM 676 O O . LEU A 1 84 ? -9.426 -4.264 -3.838 1.00 98.25 84 LEU A O 1
ATOM 680 N N . GLU A 1 85 ? -11.227 -3.069 -3.233 1.00 97.25 85 GLU A N 1
ATOM 681 C CA . GLU A 1 85 ? -11.980 -3.256 -4.487 1.00 97.25 85 GLU A CA 1
ATOM 682 C C . GLU A 1 85 ? -11.307 -2.546 -5.678 1.00 97.25 85 GLU A C 1
ATOM 684 O O . GLU A 1 85 ? -11.496 -2.935 -6.827 1.00 97.25 85 GLU A O 1
ATOM 689 N N . GLY A 1 86 ? -10.421 -1.574 -5.425 1.00 95.81 86 GLY A N 1
ATOM 690 C CA . GLY A 1 86 ? -9.581 -0.956 -6.456 1.00 95.81 86 GLY A CA 1
ATOM 691 C C . GLY A 1 86 ? -8.666 -1.935 -7.207 1.00 95.81 86 GLY A C 1
ATOM 692 O O . GLY A 1 86 ? -8.190 -1.613 -8.294 1.00 95.81 86 GLY A O 1
ATOM 693 N N . PHE A 1 87 ? -8.440 -3.144 -6.679 1.00 97.00 87 PHE A N 1
ATOM 694 C CA . PHE A 1 87 ? -7.692 -4.187 -7.383 1.00 97.00 87 PHE A CA 1
ATOM 695 C C . PHE A 1 87 ? -8.472 -4.846 -8.525 1.00 97.00 87 PHE A C 1
ATOM 697 O O . PHE A 1 87 ? -7.833 -5.514 -9.334 1.00 97.00 87 PHE A O 1
ATOM 704 N N . ASP A 1 88 ? -9.790 -4.653 -8.642 1.00 95.56 88 ASP A N 1
ATOM 705 C CA . ASP A 1 88 ? -10.604 -5.273 -9.699 1.00 95.56 88 ASP A CA 1
ATOM 706 C C . ASP A 1 88 ? -10.062 -4.964 -11.105 1.00 95.56 88 ASP A C 1
ATOM 708 O O . ASP A 1 88 ? -9.955 -5.862 -11.937 1.00 95.56 88 ASP A O 1
ATOM 712 N N . GLU A 1 89 ? -9.611 -3.727 -11.349 1.00 93.00 89 GLU A N 1
ATOM 713 C CA . GLU A 1 89 ? -8.961 -3.347 -12.613 1.00 93.00 89 GLU A CA 1
ATOM 714 C C . GLU A 1 89 ? -7.625 -4.083 -12.816 1.00 93.00 89 GLU A C 1
ATOM 716 O O . GLU A 1 89 ? -7.308 -4.555 -13.912 1.00 93.00 89 GLU A O 1
ATOM 721 N N . HIS A 1 90 ? -6.831 -4.231 -11.752 1.00 96.62 90 HIS A N 1
ATOM 722 C CA . HIS A 1 90 ? -5.553 -4.939 -11.829 1.00 96.62 90 HIS A CA 1
ATOM 723 C C . HIS A 1 90 ? -5.735 -6.441 -12.075 1.00 96.62 90 HIS A C 1
ATOM 725 O O . HIS A 1 90 ? -4.940 -7.043 -12.787 1.00 96.62 90 HIS A O 1
ATOM 731 N N . LEU A 1 91 ? -6.806 -7.055 -11.564 1.00 97.06 91 LEU A N 1
ATOM 732 C CA . LEU A 1 91 ? -7.100 -8.476 -11.795 1.00 97.06 91 LEU A CA 1
ATOM 733 C C . LEU A 1 91 ? -7.364 -8.808 -13.274 1.00 97.06 91 LEU A C 1
ATOM 735 O O . LEU A 1 91 ? -7.305 -9.983 -13.651 1.00 97.06 91 LEU A O 1
ATOM 739 N N . GLU A 1 92 ? -7.615 -7.802 -14.113 1.00 96.44 92 GLU A N 1
ATOM 740 C CA . GLU A 1 92 ? -7.784 -7.934 -15.563 1.00 96.44 92 GLU A CA 1
ATOM 741 C C . GLU A 1 92 ? -6.535 -7.521 -16.368 1.00 96.44 92 GLU A C 1
ATOM 743 O O . GLU A 1 92 ? -6.498 -7.697 -17.589 1.00 96.44 92 GLU A O 1
ATOM 748 N N . THR A 1 93 ? -5.482 -7.011 -15.718 1.00 94.44 93 THR A N 1
ATOM 749 C CA . THR A 1 93 ? -4.274 -6.482 -16.375 1.00 94.44 93 THR A CA 1
ATOM 750 C C . THR A 1 93 ? -2.995 -7.157 -15.870 1.00 94.44 93 THR A C 1
ATOM 752 O O . THR A 1 93 ? -2.954 -7.727 -14.789 1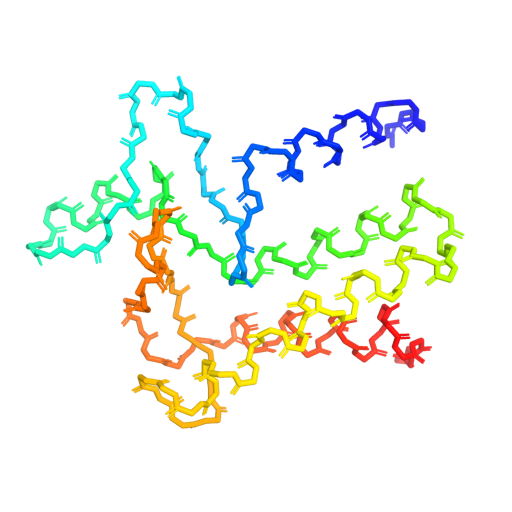.00 94.44 93 THR A O 1
ATOM 755 N N . ALA A 1 94 ? -1.927 -7.140 -16.683 1.00 94.75 94 ALA A N 1
ATOM 756 C CA . ALA A 1 94 ? -0.636 -7.824 -16.467 1.00 94.75 94 ALA A CA 1
ATOM 757 C C . ALA A 1 94 ? -0.690 -9.364 -16.303 1.00 94.75 94 ALA A C 1
ATOM 759 O O . ALA A 1 94 ? -0.028 -10.078 -17.058 1.00 94.75 94 ALA A O 1
ATOM 760 N N . GLY A 1 95 ? -1.475 -9.886 -15.362 1.00 95.81 95 GLY A N 1
ATOM 761 C CA . GLY A 1 95 ? -1.769 -11.300 -15.159 1.00 95.81 95 GLY A CA 1
ATOM 762 C C . GLY A 1 95 ? -3.193 -11.488 -14.645 1.00 95.81 95 GLY A C 1
ATOM 763 O O . GLY A 1 95 ? -3.540 -11.005 -13.574 1.00 95.81 95 GLY A O 1
ATOM 764 N N . ILE A 1 96 ? -4.002 -12.235 -15.398 1.00 96.12 96 ILE A N 1
ATOM 765 C CA . ILE A 1 96 ? -5.424 -12.425 -15.092 1.00 96.12 96 ILE A CA 1
ATOM 766 C C . ILE A 1 96 ? -5.595 -13.165 -13.759 1.00 96.12 96 ILE A C 1
ATOM 768 O O . ILE A 1 96 ? -5.038 -14.249 -13.568 1.00 96.12 96 ILE A O 1
ATOM 772 N N . GLY A 1 97 ? -6.407 -12.599 -12.863 1.00 97.00 97 GLY A N 1
ATOM 773 C CA . GLY A 1 97 ? -6.784 -13.211 -11.588 1.00 97.00 97 GLY A CA 1
ATOM 774 C C . GLY A 1 97 ? -5.661 -13.258 -10.550 1.00 97.00 97 GLY A C 1
ATOM 775 O O . GLY A 1 97 ? -5.713 -14.074 -9.631 1.00 97.00 97 GLY A O 1
ATOM 776 N N . THR A 1 98 ? -4.631 -12.423 -10.693 1.00 98.06 98 THR A N 1
ATOM 777 C CA . THR A 1 98 ? -3.511 -12.356 -9.751 1.00 98.06 98 THR A CA 1
ATOM 778 C C . THR A 1 98 ? -3.067 -10.917 -9.507 1.00 98.06 98 THR A C 1
ATOM 780 O O . THR A 1 98 ? -3.416 -10.002 -10.243 1.00 98.06 98 THR A O 1
ATOM 783 N N . ILE A 1 99 ? -2.264 -10.717 -8.463 1.00 98.50 99 ILE A N 1
ATOM 784 C CA . ILE A 1 99 ? -1.684 -9.420 -8.115 1.00 98.50 99 ILE A CA 1
ATOM 785 C C . ILE A 1 99 ? -0.180 -9.451 -8.386 1.00 98.50 99 ILE A C 1
ATOM 787 O O . ILE A 1 99 ? 0.497 -10.423 -8.033 1.00 98.50 99 ILE A O 1
ATOM 791 N N . SER A 1 100 ? 0.328 -8.393 -9.021 1.00 98.50 100 SER A N 1
ATOM 792 C CA . SER A 1 100 ? 1.749 -8.244 -9.336 1.00 98.50 100 SER A CA 1
ATOM 793 C C . SER A 1 100 ? 2.593 -8.002 -8.087 1.00 98.50 100 SER A C 1
ATOM 795 O O . SER A 1 100 ? 2.101 -7.662 -7.009 1.00 98.50 100 SER A O 1
ATOM 797 N N . GLU A 1 101 ? 3.892 -8.236 -8.223 1.00 98.56 101 GLU A N 1
ATOM 798 C CA . GLU A 1 101 ? 4.848 -8.109 -7.129 1.00 98.56 101 GLU A CA 1
ATOM 799 C C . GLU A 1 101 ? 4.963 -6.679 -6.621 1.00 98.56 101 GLU A C 1
ATOM 801 O O . GLU A 1 101 ? 4.909 -6.448 -5.412 1.00 98.56 101 GLU A O 1
ATOM 806 N N . VAL A 1 102 ? 5.094 -5.744 -7.555 1.00 98.56 102 VAL A N 1
ATOM 807 C CA . VAL A 1 102 ? 5.284 -4.327 -7.280 1.00 98.56 102 VAL A CA 1
ATOM 808 C C . VAL A 1 102 ? 4.535 -3.468 -8.287 1.00 98.56 102 VAL A C 1
ATOM 810 O O . VAL A 1 102 ? 4.178 -3.931 -9.369 1.00 98.56 102 VAL A O 1
ATOM 813 N N . PHE A 1 103 ? 4.336 -2.204 -7.927 1.00 98.56 103 PHE A N 1
ATOM 814 C CA . PHE A 1 103 ? 3.796 -1.167 -8.799 1.00 98.56 103 PHE A CA 1
ATOM 815 C C . PHE A 1 103 ? 4.676 0.083 -8.731 1.00 98.56 103 PHE A C 1
ATOM 817 O O . PHE A 1 103 ? 5.386 0.305 -7.742 1.00 98.56 103 PHE A O 1
ATOM 824 N N . ASP A 1 104 ? 4.613 0.933 -9.751 1.00 98.56 104 ASP A N 1
ATOM 825 C CA . ASP A 1 104 ? 5.264 2.241 -9.698 1.00 98.56 104 ASP A CA 1
ATOM 826 C C . ASP A 1 104 ? 4.732 3.089 -8.526 1.00 98.56 104 ASP A C 1
ATOM 828 O O . ASP A 1 104 ? 3.532 3.159 -8.248 1.00 98.56 104 ASP A O 1
ATOM 832 N N . GLY A 1 105 ? 5.648 3.779 -7.843 1.00 98.25 105 GLY A N 1
ATOM 833 C CA . GLY A 1 105 ? 5.349 4.769 -6.801 1.00 98.25 105 GLY A CA 1
ATOM 834 C C . GLY A 1 105 ? 4.574 5.975 -7.313 1.00 98.25 105 GLY A C 1
ATOM 835 O O . GLY A 1 105 ? 3.757 6.558 -6.587 1.00 98.25 105 GLY A O 1
ATOM 836 N N . ASP A 1 106 ? 4.817 6.356 -8.561 1.00 98.12 106 ASP A N 1
ATOM 837 C CA . ASP A 1 106 ? 4.161 7.476 -9.220 1.00 98.12 106 ASP A CA 1
ATOM 838 C C . ASP A 1 106 ? 3.119 7.007 -10.235 1.00 98.12 106 ASP A C 1
ATOM 840 O O . ASP A 1 106 ? 3.155 5.883 -10.729 1.00 98.12 106 ASP A O 1
ATOM 844 N N . TYR A 1 107 ? 2.183 7.901 -10.552 1.00 96.31 107 TYR A N 1
ATOM 845 C CA . TYR A 1 107 ? 1.201 7.683 -11.609 1.00 96.31 107 TYR A CA 1
ATOM 846 C C . TYR A 1 107 ? 1.914 7.320 -12.935 1.00 96.31 107 TYR A C 1
ATOM 848 O O . TYR A 1 107 ? 2.926 7.954 -13.251 1.00 96.31 107 TYR A O 1
ATOM 856 N N . PRO A 1 108 ? 1.421 6.343 -13.724 1.00 95.75 108 PRO A N 1
ATOM 857 C CA . PRO A 1 108 ? 0.115 5.686 -13.620 1.00 95.75 108 PRO A CA 1
ATOM 858 C C . PRO A 1 108 ? 0.073 4.446 -12.714 1.00 95.75 108 PRO A C 1
ATOM 860 O O . PRO A 1 108 ? -0.901 3.710 -12.783 1.00 95.75 108 PRO A O 1
ATOM 863 N N . HIS A 1 109 ? 1.081 4.219 -11.863 1.00 97.38 109 HIS A N 1
ATOM 864 C CA . HIS A 1 109 ? 1.188 3.017 -11.029 1.00 97.38 109 HIS A CA 1
ATOM 865 C C . HIS A 1 109 ? 1.236 1.735 -11.868 1.00 97.38 109 HIS A C 1
ATOM 867 O O . HIS A 1 109 ? 0.448 0.822 -11.650 1.00 97.38 109 HIS A O 1
ATOM 873 N N . ALA A 1 110 ? 2.133 1.660 -12.857 1.00 97.31 110 ALA A N 1
ATOM 874 C CA . ALA A 1 110 ? 2.213 0.475 -13.703 1.00 97.31 110 ALA A CA 1
ATOM 875 C C . ALA A 1 110 ? 2.684 -0.753 -12.894 1.00 97.31 110 ALA A C 1
ATOM 877 O O . ALA A 1 110 ? 3.549 -0.610 -12.023 1.00 97.31 110 ALA A O 1
ATOM 878 N N . PRO A 1 111 ? 2.146 -1.955 -13.167 1.00 97.62 111 PRO A N 1
ATOM 879 C CA . PRO A 1 111 ? 2.582 -3.179 -12.508 1.00 97.62 111 PRO A CA 1
ATOM 880 C C . PRO A 1 111 ? 3.963 -3.620 -13.003 1.00 97.62 111 PRO A C 1
ATOM 882 O O . PRO A 1 111 ? 4.308 -3.474 -14.178 1.00 97.62 111 PRO A O 1
ATOM 885 N N . GLY A 1 112 ? 4.742 -4.221 -12.109 1.00 96.44 112 GLY A N 1
ATOM 886 C CA . GLY A 1 112 ? 6.090 -4.695 -12.386 1.00 96.44 112 GLY A CA 1
ATOM 887 C C . GLY A 1 112 ? 6.502 -5.893 -11.532 1.00 96.44 112 GLY A C 1
ATOM 888 O O . GLY A 1 112 ? 5.739 -6.429 -10.727 1.00 96.44 112 GLY A O 1
ATOM 889 N N . GLY A 1 113 ? 7.751 -6.314 -11.732 1.00 96.25 113 GLY A N 1
ATOM 890 C CA . GLY A 1 113 ? 8.317 -7.491 -11.079 1.00 96.25 113 GLY A CA 1
ATOM 891 C C . GLY A 1 113 ? 7.637 -8.777 -11.550 1.00 96.25 113 GLY A C 1
ATOM 892 O O . GLY A 1 113 ? 7.295 -8.932 -12.725 1.00 96.25 113 GLY A O 1
ATOM 893 N N . THR A 1 114 ? 7.459 -9.717 -10.632 1.00 96.94 114 THR A N 1
ATOM 894 C CA . THR A 1 114 ? 6.752 -10.971 -10.886 1.00 96.94 114 THR A CA 1
ATOM 895 C C . THR A 1 114 ? 5.263 -10.710 -11.127 1.00 96.94 114 THR A C 1
ATOM 897 O O . THR A 1 114 ? 4.597 -10.064 -10.320 1.00 96.94 114 THR A O 1
ATOM 900 N N . ILE A 1 115 ? 4.721 -11.260 -12.219 1.00 97.12 115 ILE A N 1
ATOM 901 C CA . ILE A 1 115 ? 3.310 -11.081 -12.615 1.00 97.12 115 ILE A CA 1
ATOM 902 C C . ILE A 1 115 ? 2.343 -11.580 -11.530 1.00 97.12 115 ILE A C 1
ATOM 904 O O . ILE A 1 115 ? 1.326 -10.938 -11.277 1.00 97.12 115 ILE A O 1
ATOM 908 N N . ALA A 1 116 ? 2.667 -12.713 -10.896 1.00 97.81 116 ALA A N 1
ATOM 909 C CA . ALA A 1 116 ? 1.846 -13.360 -9.882 1.00 97.81 116 ALA A CA 1
ATOM 910 C C . ALA A 1 116 ? 2.613 -13.501 -8.568 1.00 97.81 116 ALA A C 1
ATOM 912 O O . ALA A 1 116 ? 3.505 -14.345 -8.467 1.00 97.81 116 ALA A O 1
ATOM 913 N N . GLN A 1 117 ? 2.271 -12.689 -7.568 1.00 98.50 117 GLN A N 1
ATOM 914 C CA . GLN A 1 117 ? 3.009 -12.654 -6.314 1.00 98.50 117 GLN A CA 1
ATOM 915 C C . GLN A 1 117 ? 2.167 -13.120 -5.120 1.00 98.50 117 GLN A C 1
ATOM 917 O O . GLN A 1 117 ? 1.154 -12.519 -4.756 1.00 98.50 117 GLN A O 1
ATOM 922 N N . ALA A 1 118 ? 2.631 -14.192 -4.474 1.00 98.44 118 ALA A N 1
ATOM 923 C CA . ALA A 1 118 ? 1.850 -14.949 -3.497 1.00 98.44 118 ALA A CA 1
ATOM 924 C C . ALA A 1 118 ? 1.436 -14.113 -2.279 1.00 98.44 118 ALA A C 1
ATOM 926 O O . ALA A 1 118 ? 0.272 -14.138 -1.886 1.00 98.44 118 ALA A O 1
ATOM 927 N N . TRP A 1 119 ? 2.359 -13.338 -1.699 1.00 98.25 119 TRP A N 1
ATOM 928 C CA . TRP A 1 119 ? 2.043 -12.519 -0.524 1.00 98.25 119 TRP A CA 1
ATOM 929 C C . TRP A 1 119 ? 1.096 -11.357 -0.830 1.00 98.25 119 TRP A C 1
ATOM 931 O O . TRP A 1 119 ? 0.367 -10.930 0.056 1.00 98.25 119 TRP A O 1
ATOM 941 N N . SER A 1 120 ? 1.061 -10.877 -2.075 1.00 98.50 120 SER A N 1
ATOM 942 C CA . SER A 1 120 ? 0.217 -9.756 -2.481 1.00 98.50 120 SER A CA 1
ATOM 943 C C . SER A 1 120 ? -1.218 -10.250 -2.555 1.00 98.50 120 SER A C 1
ATOM 945 O O . SER A 1 120 ? -2.098 -9.685 -1.920 1.00 98.50 120 SER A O 1
ATOM 947 N N . VAL A 1 121 ? -1.430 -11.386 -3.227 1.00 98.38 121 VAL A N 1
ATOM 948 C CA . VAL A 1 121 ? -2.729 -12.068 -3.256 1.00 98.38 121 VAL A CA 1
ATOM 949 C C . VAL A 1 121 ? -3.187 -12.432 -1.841 1.00 98.38 121 VAL A C 1
ATOM 951 O O . VAL A 1 121 ? -4.326 -12.154 -1.475 1.00 98.38 121 VAL A O 1
ATOM 954 N N . ALA A 1 122 ? -2.300 -13.015 -1.029 1.00 98.38 122 ALA A N 1
ATOM 955 C CA . ALA A 1 122 ? -2.644 -13.455 0.318 1.00 98.38 122 ALA A CA 1
ATOM 956 C C . ALA A 1 122 ? -3.053 -12.295 1.237 1.00 98.38 122 ALA A C 1
ATOM 958 O O . ALA A 1 122 ? -4.085 -12.393 1.891 1.00 98.38 122 ALA A O 1
ATOM 959 N N . GLU A 1 123 ? -2.292 -11.197 1.286 1.00 98.62 123 GLU A N 1
ATOM 960 C CA . GLU A 1 123 ? -2.589 -10.086 2.200 1.00 98.62 123 GLU A CA 1
ATOM 961 C C . GLU A 1 123 ? -3.822 -9.282 1.785 1.00 98.62 123 GLU A C 1
ATOM 963 O O . GLU A 1 123 ? -4.591 -8.881 2.659 1.00 98.62 123 GLU A O 1
ATOM 968 N N . ILE A 1 124 ? -4.059 -9.093 0.483 1.00 98.38 124 ILE A N 1
ATOM 969 C CA . ILE A 1 124 ? -5.280 -8.433 -0.002 1.00 98.38 124 ILE A CA 1
ATOM 970 C C . ILE A 1 124 ? -6.510 -9.291 0.314 1.00 98.38 124 ILE A C 1
ATOM 972 O O . ILE A 1 124 ? -7.481 -8.788 0.883 1.00 98.38 124 ILE A O 1
ATOM 976 N N . LEU A 1 125 ? -6.453 -10.602 0.048 1.00 97.69 125 LEU A N 1
ATOM 977 C CA . LEU A 1 125 ? -7.549 -11.514 0.378 1.00 97.69 125 LEU A CA 1
ATOM 978 C C . LEU A 1 125 ? -7.781 -11.601 1.891 1.00 97.69 125 LEU A C 1
ATOM 980 O O . LEU A 1 125 ? -8.925 -11.542 2.340 1.00 97.69 125 LEU A O 1
ATOM 984 N N . ARG A 1 126 ? -6.710 -11.709 2.687 1.00 98.38 126 ARG A N 1
ATOM 985 C CA . ARG A 1 126 ? -6.787 -11.743 4.152 1.00 98.38 126 ARG A CA 1
ATOM 986 C C . ARG A 1 126 ? -7.437 -10.473 4.693 1.00 98.38 126 ARG A C 1
ATOM 988 O O . ARG A 1 126 ? -8.347 -10.576 5.508 1.00 98.38 126 ARG A O 1
ATOM 995 N N . ALA A 1 127 ? -7.005 -9.296 4.239 1.00 98.38 127 ALA A N 1
ATOM 996 C CA . ALA A 1 127 ? -7.584 -8.027 4.673 1.00 98.38 127 ALA A CA 1
ATOM 997 C C . ALA A 1 127 ? -9.073 -7.935 4.320 1.00 98.38 127 ALA A C 1
ATOM 999 O O . ALA A 1 127 ? -9.888 -7.552 5.156 1.00 98.38 127 ALA A O 1
ATOM 1000 N N . TYR A 1 128 ? -9.455 -8.364 3.118 1.00 98.25 128 TYR A N 1
ATOM 1001 C CA . TYR A 1 128 ? -10.858 -8.362 2.721 1.00 98.25 128 TYR A CA 1
ATOM 1002 C C . TYR A 1 128 ? -11.703 -9.328 3.571 1.00 98.25 128 TYR A C 1
ATOM 1004 O O . TYR A 1 128 ? -12.736 -8.952 4.119 1.00 98.25 128 TYR A O 1
ATOM 1012 N N . VAL A 1 129 ? -11.258 -10.572 3.745 1.00 98.25 129 VAL A N 1
ATOM 1013 C CA . VAL A 1 129 ? -12.025 -11.604 4.464 1.00 98.25 129 VAL A CA 1
ATOM 1014 C C . VAL A 1 129 ? -12.068 -11.344 5.973 1.00 98.25 129 VAL A C 1
ATOM 1016 O O . VAL A 1 129 ? -13.142 -11.379 6.575 1.00 98.25 129 VAL A O 1
ATOM 1019 N N . GLU A 1 130 ? -10.926 -11.068 6.597 1.00 98.06 130 GLU A N 1
ATOM 1020 C CA . GLU A 1 130 ? -10.837 -10.932 8.054 1.00 98.06 130 GLU A CA 1
ATOM 1021 C C . GLU A 1 130 ? -11.239 -9.544 8.545 1.00 98.06 130 GLU A C 1
ATOM 1023 O O . GLU A 1 130 ? -11.936 -9.434 9.556 1.00 98.06 130 GLU A O 1
ATOM 1028 N N . ASP A 1 131 ? -10.768 -8.492 7.869 1.00 97.81 131 ASP A N 1
ATOM 1029 C CA . ASP A 1 131 ? -10.851 -7.123 8.378 1.00 97.81 131 ASP A CA 1
ATOM 1030 C C . ASP A 1 131 ? -12.082 -6.377 7.832 1.00 97.81 131 ASP A C 1
ATOM 1032 O O . ASP A 1 131 ? -12.674 -5.586 8.566 1.00 97.81 131 ASP A O 1
ATOM 1036 N N . ILE A 1 132 ? -12.522 -6.668 6.597 1.00 98.12 132 ILE A N 1
ATOM 1037 C CA . ILE A 1 132 ? -13.740 -6.077 6.007 1.00 98.12 132 ILE A CA 1
ATOM 1038 C C . ILE A 1 132 ? -14.978 -6.943 6.260 1.00 98.12 132 ILE A C 1
ATOM 1040 O O . ILE A 1 132 ? -15.973 -6.453 6.793 1.00 98.12 132 ILE A O 1
ATOM 1044 N N . LEU A 1 133 ? -14.941 -8.230 5.898 1.00 97.44 133 LEU A N 1
ATOM 1045 C CA . LEU A 1 133 ? -16.088 -9.131 6.088 1.00 97.44 133 LEU A CA 1
ATOM 1046 C C . LEU A 1 133 ? -16.214 -9.647 7.529 1.00 97.44 133 LEU A C 1
ATOM 1048 O O . LEU A 1 133 ? -17.258 -10.185 7.899 1.00 97.44 133 LEU A O 1
ATOM 1052 N N . GLY A 1 134 ? -15.168 -9.501 8.348 1.00 95.75 134 GLY A N 1
ATOM 1053 C CA . GLY A 1 134 ? -15.172 -9.946 9.741 1.00 95.75 134 GLY A CA 1
ATOM 1054 C C . GLY A 1 134 ? -15.128 -11.468 9.915 1.00 95.75 134 GLY A C 1
ATOM 1055 O O . GLY A 1 134 ? -15.423 -11.961 11.006 1.00 95.75 134 GLY A O 1
ATOM 1056 N N . ILE A 1 135 ? -14.778 -12.222 8.869 1.00 97.00 135 ILE A N 1
ATOM 1057 C CA . ILE A 1 135 ? -14.705 -13.686 8.897 1.00 97.00 135 ILE A CA 1
ATOM 1058 C C . ILE A 1 135 ? -13.335 -14.078 9.447 1.00 97.00 135 ILE A C 1
ATOM 1060 O O . ILE A 1 135 ? -12.318 -13.946 8.771 1.00 97.00 135 ILE A O 1
ATOM 1064 N N . ARG A 1 136 ? -13.306 -14.546 10.695 1.00 88.38 136 ARG A N 1
ATOM 1065 C CA . ARG A 1 136 ? -12.073 -14.973 11.370 1.00 88.38 136 ARG A CA 1
ATOM 1066 C C . ARG A 1 136 ? -11.916 -16.501 11.307 1.00 88.38 136 ARG A C 1
ATOM 1068 O O . ARG A 1 136 ? -12.944 -17.179 11.258 1.00 88.38 136 ARG A O 1
ATOM 1075 N N . PRO A 1 137 ? -10.673 -17.023 11.308 1.00 78.56 137 PRO A N 1
ATOM 1076 C CA . PRO A 1 137 ? -10.405 -18.457 11.443 1.00 78.56 137 PRO A CA 1
ATOM 1077 C C . PRO A 1 137 ? -11.025 -19.081 12.698 1.00 78.56 137 PRO A C 1
ATOM 1079 O O . PRO A 1 137 ? -11.127 -18.370 13.728 1.00 78.56 137 PRO A O 1
#

Radius of gyration: 15.11 Å; chains: 1; bounding box: 39×32×40 Å

Sequence (137 aa):
MLSPEKENAIVDRVETDLLTPFGLRTLSKDHFLYKGQYHGDALTRDTAYHNGTVWPWLLGAFVKAYLKTHNYSSGSTEYMKSLLEGFDEHLETAGIGTISEVFDGDYPHAPGGTIAQAWSVAEILRAYVEDILGIRP